Protein AF-A0A934WFC3-F1 (afdb_monomer_lite)

Radius of gyration: 17.62 Å; chains: 1; bounding box: 47×56×28 Å

Foldseek 3Di:
DDDDDDDPDDPPDPLVQDDLVVLVDDLPDDLVRLVVSLVVLCVVVHVVVLVVLLVVLVVVVVPDDAFDKDQCVVPADDSSVSSNSSSVSSVCNVPVQKDADPSNRMIHRHD

Sequence (111 aa):
MMMTTQLTTEPESKTTKVCLSDYGLSPRMTISEVIAAVEKLKNSIGEKKFRPTAKTVYHNLNQMNPGTSFDWMKFFTGYKIEVFLVVAHRYIVEHMNYEFSNDYSTIRRIF

Structure (mmCIF, N/CA/C/O backbone):
data_AF-A0A934WFC3-F1
#
_entry.id   AF-A0A934WFC3-F1
#
loop_
_atom_site.group_PDB
_atom_site.id
_atom_site.type_symbol
_atom_site.label_atom_id
_atom_site.label_alt_id
_atom_site.label_comp_id
_atom_site.label_asym_id
_atom_site.label_entity_id
_atom_site.label_seq_id
_atom_site.pdbx_PDB_ins_code
_atom_site.Cartn_x
_atom_site.Cartn_y
_atom_site.Cartn_z
_atom_site.occupancy
_atom_site.B_iso_or_equiv
_atom_site.auth_seq_id
_atom_site.auth_comp_id
_atom_site.auth_asym_id
_atom_site.auth_atom_id
_atom_site.pdbx_PDB_model_num
ATOM 1 N N . MET A 1 1 ? 33.308 -47.001 14.552 1.00 44.22 1 MET A N 1
ATOM 2 C CA . MET A 1 1 ? 32.624 -45.851 15.180 1.00 44.22 1 MET A CA 1
ATOM 3 C C . MET A 1 1 ? 32.155 -44.943 14.059 1.00 44.22 1 MET A C 1
ATOM 5 O O . MET A 1 1 ? 33.002 -44.389 13.375 1.00 44.22 1 MET A O 1
ATOM 9 N N . MET A 1 2 ? 30.851 -44.877 13.791 1.00 41.91 2 MET A N 1
ATOM 10 C CA . MET A 1 2 ? 30.304 -43.949 12.796 1.00 41.91 2 MET A CA 1
ATOM 11 C C . MET A 1 2 ? 29.753 -42.741 13.550 1.00 41.91 2 MET A C 1
ATOM 13 O O . MET A 1 2 ? 28.891 -42.904 14.410 1.00 41.91 2 MET A O 1
ATOM 17 N N . MET A 1 3 ? 30.309 -41.556 13.291 1.00 45.16 3 MET A N 1
ATOM 18 C CA . MET A 1 3 ? 29.773 -40.301 13.809 1.00 45.16 3 MET A CA 1
ATOM 19 C C . MET A 1 3 ? 28.624 -39.861 12.907 1.00 45.16 3 MET A C 1
ATOM 21 O O . MET A 1 3 ? 28.828 -39.570 11.731 1.00 45.16 3 MET A O 1
ATOM 25 N N . THR A 1 4 ? 27.415 -39.843 13.457 1.00 45.66 4 THR A N 1
ATOM 26 C CA . THR A 1 4 ? 26.233 -39.305 12.786 1.00 45.66 4 THR A CA 1
ATOM 27 C C . THR A 1 4 ? 26.234 -37.791 12.964 1.00 45.66 4 THR A C 1
ATOM 29 O O . THR A 1 4 ? 25.974 -37.291 14.057 1.00 45.66 4 THR A O 1
ATOM 32 N N . THR A 1 5 ? 26.551 -37.052 11.904 1.00 50.62 5 THR A N 1
ATOM 33 C CA . THR A 1 5 ? 26.413 -35.593 11.878 1.00 50.62 5 THR A CA 1
ATOM 34 C C . THR A 1 5 ? 24.927 -35.248 11.946 1.00 50.62 5 THR A C 1
ATOM 36 O O . THR A 1 5 ? 24.168 -35.568 11.032 1.00 50.62 5 THR A O 1
ATOM 39 N N . GLN A 1 6 ? 24.490 -34.634 13.046 1.00 46.88 6 GLN A N 1
ATOM 40 C CA . GLN A 1 6 ? 23.144 -34.082 13.157 1.00 46.88 6 GLN A CA 1
ATOM 41 C C . GLN A 1 6 ? 23.033 -32.860 12.241 1.00 46.88 6 GLN A C 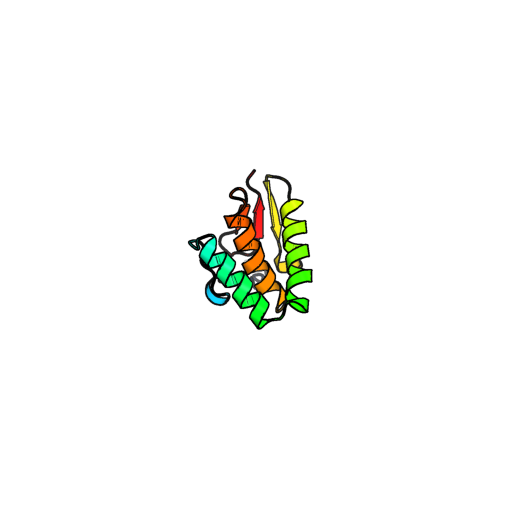1
ATOM 43 O O . GLN A 1 6 ? 23.767 -31.886 12.396 1.00 46.88 6 GLN A O 1
ATOM 48 N N . LEU A 1 7 ? 22.117 -32.931 11.276 1.00 44.41 7 LEU A N 1
ATOM 49 C CA . LEU A 1 7 ? 21.691 -31.795 10.472 1.00 44.41 7 LEU A CA 1
ATOM 50 C C . LEU A 1 7 ? 20.866 -30.879 11.391 1.00 44.41 7 LEU A C 1
ATOM 52 O O . LEU A 1 7 ? 19.712 -31.171 11.698 1.00 44.41 7 LEU A O 1
ATOM 56 N N . THR A 1 8 ? 21.461 -29.799 11.886 1.00 41.41 8 THR A N 1
ATOM 57 C CA . THR A 1 8 ? 20.713 -28.696 12.497 1.00 41.41 8 THR A CA 1
ATOM 58 C C . THR A 1 8 ? 19.878 -28.028 11.411 1.00 41.41 8 THR A C 1
ATOM 60 O O . THR A 1 8 ? 20.378 -27.199 10.659 1.00 41.41 8 THR A O 1
ATOM 63 N N . THR A 1 9 ? 18.606 -28.407 11.308 1.00 47.81 9 THR A N 1
ATOM 64 C CA . THR A 1 9 ? 17.582 -27.585 10.661 1.00 47.81 9 THR A CA 1
ATOM 65 C C . THR A 1 9 ? 17.436 -26.302 11.469 1.00 47.81 9 THR A C 1
ATOM 67 O O . THR A 1 9 ? 17.004 -26.338 12.623 1.00 47.81 9 THR A O 1
ATOM 70 N N . GLU A 1 10 ? 17.846 -25.181 10.875 1.00 49.06 10 GLU A N 1
ATOM 71 C CA . GLU A 1 10 ? 17.523 -23.840 11.359 1.00 49.06 10 GLU A CA 1
ATOM 72 C C . GLU A 1 10 ? 16.007 -23.739 11.597 1.00 49.06 10 GLU A C 1
ATOM 74 O O . GLU A 1 10 ? 15.230 -24.314 10.828 1.00 49.06 10 GLU A O 1
ATOM 79 N N . PRO A 1 11 ? 15.551 -23.046 12.655 1.00 44.19 11 PRO A N 1
ATOM 80 C CA . PRO A 1 11 ? 14.130 -22.831 12.846 1.00 44.19 11 PRO A CA 1
ATOM 81 C C . PRO A 1 11 ? 13.636 -21.997 11.667 1.00 44.19 11 PRO A C 1
ATOM 83 O O . PRO A 1 11 ? 14.032 -20.840 11.519 1.00 44.19 11 PRO A O 1
ATOM 86 N N . GLU A 1 12 ? 12.794 -22.598 10.825 1.00 43.34 12 GLU A N 1
ATOM 87 C CA . GLU A 1 12 ? 12.054 -21.896 9.786 1.00 43.34 12 GLU A CA 1
ATOM 88 C C . GLU A 1 12 ? 11.460 -20.638 10.421 1.00 43.34 12 GLU A C 1
ATOM 90 O O . GLU A 1 12 ? 10.609 -20.706 11.316 1.00 43.34 12 GLU A O 1
ATOM 95 N N . SER A 1 13 ? 11.980 -19.479 10.008 1.00 42.81 13 SER A N 1
ATOM 96 C CA . SER A 1 13 ? 11.375 -18.191 10.310 1.00 42.81 13 SER A CA 1
ATOM 97 C C . SER A 1 13 ? 9.893 -18.350 10.008 1.00 42.81 13 SER A C 1
ATOM 99 O O . SER A 1 13 ? 9.535 -18.699 8.883 1.00 42.81 13 SER A O 1
ATOM 101 N N . LYS A 1 14 ? 9.032 -18.192 11.021 1.00 44.22 14 LYS A N 1
ATOM 102 C CA . LYS A 1 14 ? 7.579 -18.202 10.838 1.00 44.22 14 LYS A CA 1
ATOM 103 C C . LYS A 1 14 ? 7.221 -16.975 10.011 1.00 44.22 14 LYS A C 1
ATOM 105 O O . LYS A 1 14 ? 6.803 -15.952 10.545 1.00 44.22 14 LYS A O 1
ATOM 110 N N . THR A 1 15 ? 7.434 -17.064 8.707 1.00 51.44 15 THR A N 1
ATOM 111 C CA . THR A 1 15 ? 6.991 -16.083 7.739 1.00 51.44 15 THR A CA 1
ATOM 112 C C . THR A 1 15 ? 5.478 -16.178 7.760 1.00 51.44 15 THR A C 1
ATOM 114 O O . THR A 1 15 ? 4.892 -17.103 7.198 1.00 51.44 15 THR A O 1
ATOM 117 N N . THR A 1 16 ? 4.835 -15.280 8.503 1.00 59.09 16 THR A N 1
ATOM 118 C CA . THR A 1 16 ? 3.387 -15.107 8.456 1.00 59.09 16 THR A CA 1
ATOM 119 C C . THR A 1 16 ? 3.048 -14.771 7.012 1.00 59.09 16 THR A C 1
ATOM 121 O O . THR A 1 16 ? 3.278 -13.652 6.558 1.00 59.09 16 THR A O 1
ATOM 124 N N . LYS A 1 17 ? 2.591 -15.775 6.260 1.00 66.88 17 LYS A N 1
ATOM 125 C CA . LYS A 1 17 ? 2.260 -15.627 4.848 1.00 66.88 17 LYS A CA 1
ATOM 126 C C . LYS A 1 17 ? 1.113 -14.629 4.743 1.00 66.88 17 LYS A C 1
ATOM 128 O O . LYS A 1 17 ? 0.017 -14.898 5.226 1.00 66.88 17 LYS A O 1
ATOM 133 N N . VAL A 1 18 ? 1.379 -13.472 4.148 1.00 79.50 18 VAL A N 1
ATOM 134 C CA . VAL A 1 18 ? 0.365 -12.437 3.940 1.00 79.50 18 VAL A CA 1
ATOM 135 C C . VAL A 1 18 ? -0.511 -12.855 2.771 1.00 79.50 18 VAL A C 1
ATOM 137 O O . VAL A 1 18 ? -0.007 -13.207 1.705 1.00 79.50 18 VAL A O 1
ATOM 140 N N . CYS A 1 19 ? -1.826 -12.816 2.966 1.00 80.50 19 CYS A N 1
ATOM 141 C CA . CYS A 1 19 ? -2.791 -13.061 1.908 1.00 80.50 19 CYS A CA 1
ATOM 142 C C . CYS A 1 19 ? -3.571 -11.777 1.619 1.00 80.50 19 CYS A C 1
ATOM 144 O O . CYS A 1 19 ? -4.271 -11.264 2.488 1.00 80.50 19 CYS A O 1
ATOM 146 N N . LEU A 1 20 ? -3.472 -11.248 0.394 1.00 81.75 20 LEU A N 1
ATOM 147 C CA . LEU A 1 20 ? -4.179 -10.020 -0.003 1.00 81.75 20 LEU A CA 1
ATOM 148 C C . LEU A 1 20 ? -5.700 -10.111 0.203 1.00 81.75 20 LEU A C 1
ATOM 150 O O . LEU A 1 20 ? -6.331 -9.112 0.552 1.00 81.75 20 LEU A O 1
ATOM 154 N N . SER A 1 21 ? -6.280 -11.305 0.040 1.00 83.44 21 SER A N 1
ATOM 155 C CA . SER A 1 21 ? -7.718 -11.528 0.213 1.00 83.44 21 SER A CA 1
ATOM 156 C C . SER A 1 21 ? -8.208 -11.214 1.624 1.00 83.44 21 SER A C 1
ATOM 158 O O . SER A 1 21 ? -9.343 -10.768 1.774 1.00 83.44 21 SER A O 1
ATOM 160 N N . ASP A 1 22 ? -7.359 -11.385 2.641 1.00 84.31 22 ASP A N 1
ATOM 161 C CA . ASP A 1 22 ? -7.706 -11.108 4.044 1.00 84.31 22 ASP A CA 1
ATOM 162 C C . ASP A 1 22 ? -7.946 -9.610 4.277 1.00 84.31 22 ASP A C 1
ATOM 164 O O . ASP A 1 22 ? -8.641 -9.214 5.209 1.00 84.31 22 ASP A O 1
ATOM 168 N N . TYR A 1 23 ? -7.422 -8.782 3.373 1.00 81.88 23 TYR A N 1
ATOM 169 C CA . TYR A 1 23 ? -7.567 -7.330 3.353 1.00 81.88 23 TYR A CA 1
ATOM 170 C C . TYR A 1 23 ? -8.528 -6.862 2.252 1.00 81.88 23 TYR A C 1
ATOM 172 O O . TYR A 1 23 ? -8.597 -5.674 1.938 1.00 81.88 23 TYR A O 1
ATOM 180 N N . GLY A 1 24 ? -9.260 -7.794 1.631 1.00 81.88 24 GLY A N 1
ATOM 181 C CA . GLY A 1 24 ? -10.162 -7.509 0.520 1.00 81.88 24 GLY A CA 1
ATOM 182 C C . GLY A 1 24 ? -9.448 -6.998 -0.730 1.00 81.88 24 GLY A C 1
ATOM 183 O O . GLY A 1 24 ? -10.063 -6.263 -1.493 1.00 81.88 24 GLY A O 1
ATOM 184 N N . LEU A 1 25 ? -8.173 -7.350 -0.928 1.00 86.19 25 LEU A N 1
ATOM 185 C CA . LEU A 1 25 ? -7.359 -6.959 -2.079 1.00 86.19 25 LEU A CA 1
ATOM 186 C C . LEU A 1 25 ? -7.172 -8.128 -3.053 1.00 86.19 25 LEU A C 1
ATOM 188 O O . LEU A 1 25 ? -7.204 -9.299 -2.672 1.00 86.19 25 LEU A O 1
ATOM 192 N N . SER A 1 26 ? -6.931 -7.807 -4.323 1.00 85.00 26 SER A N 1
ATOM 193 C CA . SER A 1 26 ? -6.595 -8.781 -5.364 1.00 85.00 26 SER A CA 1
ATOM 194 C C . SER A 1 26 ? -5.565 -8.190 -6.331 1.00 85.00 26 SER A C 1
ATOM 196 O O . SER A 1 26 ? -5.730 -7.039 -6.733 1.00 85.00 26 SER A O 1
ATOM 198 N N . PRO A 1 27 ? -4.577 -8.976 -6.809 1.00 77.88 27 PRO A N 1
ATOM 199 C CA . PRO A 1 27 ? -3.588 -8.518 -7.792 1.00 77.88 27 PRO A CA 1
ATOM 200 C C . PRO A 1 27 ? -4.186 -7.984 -9.09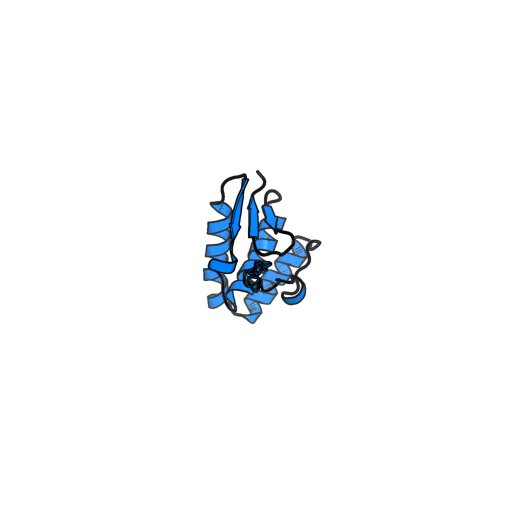9 1.00 77.88 27 PRO A C 1
ATOM 202 O O . PRO A 1 27 ? -3.492 -7.335 -9.873 1.00 77.88 27 PRO A O 1
ATOM 205 N N . ARG A 1 28 ? -5.456 -8.304 -9.378 1.00 83.25 28 ARG A N 1
ATOM 206 C CA . ARG A 1 28 ? -6.174 -7.907 -10.598 1.00 83.25 28 ARG A CA 1
ATOM 207 C C . ARG A 1 28 ? -7.090 -6.700 -10.398 1.00 83.25 28 ARG A C 1
ATOM 209 O O . ARG A 1 28 ? -7.865 -6.397 -11.298 1.00 83.25 28 ARG A O 1
ATOM 216 N N . MET A 1 29 ? -7.044 -6.055 -9.232 1.00 86.25 29 MET A N 1
ATOM 217 C CA . MET A 1 29 ? -7.875 -4.885 -8.971 1.00 86.25 29 MET A CA 1
ATOM 218 C C . MET A 1 29 ? -7.540 -3.739 -9.922 1.00 86.25 29 MET A C 1
ATOM 220 O O . MET A 1 29 ? -6.382 -3.373 -10.122 1.00 86.25 29 MET A O 1
ATOM 224 N N . THR A 1 30 ? -8.589 -3.139 -10.462 1.00 88.06 30 THR A N 1
ATOM 225 C CA . THR A 1 30 ? -8.543 -1.873 -11.186 1.00 88.06 30 THR A CA 1
ATOM 226 C C . THR A 1 30 ? -8.281 -0.707 -10.232 1.00 88.06 30 THR A C 1
ATOM 228 O O . THR A 1 30 ? -8.529 -0.792 -9.028 1.00 88.06 30 THR A O 1
ATOM 231 N N . ILE A 1 31 ? -7.849 0.436 -10.776 1.00 88.06 31 ILE A N 1
ATOM 232 C CA . ILE A 1 31 ? -7.655 1.675 -10.001 1.00 88.06 31 ILE A CA 1
ATOM 233 C C . ILE A 1 31 ? -8.909 2.021 -9.181 1.00 88.06 31 ILE A C 1
ATOM 235 O O . ILE A 1 31 ? -8.807 2.330 -7.995 1.00 88.06 31 ILE A O 1
ATOM 239 N N . SER A 1 32 ? -10.097 1.932 -9.785 1.00 90.31 32 SER A N 1
ATOM 240 C CA . SER A 1 32 ? -11.365 2.250 -9.119 1.00 90.31 32 SER A CA 1
ATOM 241 C C . SER A 1 32 ? -11.663 1.326 -7.936 1.00 90.31 32 SER A C 1
ATOM 243 O O . SER A 1 32 ? -12.106 1.803 -6.891 1.00 90.31 32 SER A O 1
ATOM 245 N N . GLU A 1 33 ? -11.384 0.026 -8.061 1.00 91.44 33 GLU A N 1
ATOM 246 C CA . GLU A 1 33 ? -11.572 -0.942 -6.972 1.00 91.44 33 GLU A CA 1
ATOM 247 C C . GLU A 1 33 ? -10.611 -0.678 -5.813 1.00 91.44 33 GLU A C 1
ATOM 249 O O . GLU A 1 33 ? -11.021 -0.705 -4.650 1.00 91.44 33 GLU A O 1
ATOM 254 N N . VAL A 1 34 ? -9.353 -0.340 -6.110 1.00 90.75 34 VAL A N 1
ATOM 255 C CA . VAL A 1 34 ? -8.385 -0.012 -5.058 1.00 90.75 34 VAL A CA 1
ATOM 256 C C . VAL A 1 34 ? -8.733 1.312 -4.366 1.00 90.75 34 VAL A C 1
ATOM 258 O O . VAL A 1 34 ? -8.618 1.414 -3.144 1.00 90.75 34 VAL A O 1
ATOM 261 N N . ILE A 1 35 ? -9.221 2.320 -5.098 1.00 91.62 35 ILE A N 1
ATOM 262 C CA . ILE A 1 35 ? -9.724 3.568 -4.496 1.00 91.62 35 ILE A CA 1
ATOM 263 C C . ILE A 1 35 ? -10.890 3.273 -3.544 1.00 91.62 35 ILE A C 1
ATOM 265 O O . ILE A 1 35 ? -10.916 3.792 -2.425 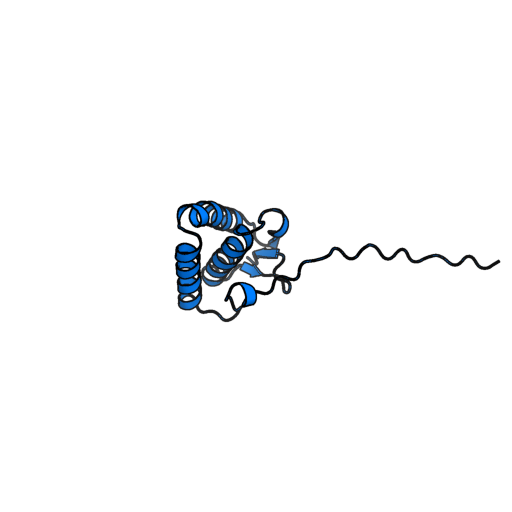1.00 91.62 35 ILE A O 1
ATOM 269 N N . ALA A 1 36 ? -11.825 2.409 -3.947 1.00 92.62 36 ALA A N 1
ATOM 270 C CA . ALA A 1 36 ? -12.932 1.999 -3.091 1.00 92.62 36 ALA A CA 1
ATOM 271 C C . ALA A 1 36 ? -12.442 1.268 -1.827 1.00 92.62 36 ALA A C 1
ATOM 273 O O . ALA A 1 36 ? -12.945 1.537 -0.734 1.00 92.62 36 ALA A O 1
ATOM 274 N N . ALA A 1 37 ? -11.429 0.403 -1.943 1.00 92.12 37 ALA A N 1
ATOM 275 C CA . ALA A 1 37 ? -10.808 -0.264 -0.798 1.00 92.12 37 ALA A CA 1
ATOM 276 C C . ALA A 1 37 ? -10.145 0.735 0.170 1.00 92.12 37 ALA A C 1
ATOM 278 O O . ALA A 1 37 ? -10.329 0.628 1.385 1.00 92.12 37 ALA A O 1
ATOM 279 N N . VAL A 1 38 ? -9.444 1.750 -0.352 1.00 93.94 38 VAL A N 1
ATOM 280 C CA . VAL A 1 38 ? -8.848 2.835 0.449 1.00 93.94 38 VAL A CA 1
ATOM 281 C C . VAL A 1 38 ? -9.915 3.598 1.230 1.00 93.94 38 VAL A C 1
ATOM 283 O O . VAL A 1 38 ? -9.772 3.776 2.440 1.00 93.94 38 VAL A O 1
ATOM 286 N N . GLU A 1 39 ? -10.987 4.041 0.568 1.00 94.38 39 GLU A N 1
ATOM 287 C CA . GLU A 1 39 ? -12.054 4.796 1.235 1.00 94.38 39 GLU A CA 1
ATOM 288 C C . GLU A 1 39 ? -12.809 3.929 2.252 1.00 94.38 39 GLU A C 1
ATOM 290 O O . GLU A 1 39 ? -13.072 4.381 3.368 1.00 94.38 39 GLU A O 1
ATOM 295 N N . LYS A 1 40 ? -13.074 2.654 1.936 1.00 93.56 40 LYS A N 1
ATOM 296 C CA . LYS A 1 40 ? -13.672 1.699 2.882 1.00 93.56 40 LYS A CA 1
ATOM 297 C C . LYS A 1 40 ? -12.813 1.541 4.137 1.00 93.56 40 LYS A C 1
ATOM 299 O O . LYS A 1 40 ? -13.336 1.635 5.249 1.00 93.56 40 LYS A O 1
ATOM 304 N N . LEU A 1 41 ? -11.504 1.337 3.976 1.00 93.94 41 LEU A N 1
ATOM 305 C CA . LEU A 1 41 ? -10.585 1.195 5.103 1.00 93.94 41 LEU A CA 1
ATOM 306 C C . LEU A 1 41 ? -10.533 2.475 5.939 1.00 93.94 41 LEU A C 1
ATOM 308 O O . LEU A 1 41 ? -10.684 2.432 7.159 1.00 93.94 41 LEU A O 1
ATOM 312 N N . LYS A 1 42 ? -10.366 3.624 5.281 1.00 94.50 42 LYS A N 1
ATOM 313 C CA . LYS A 1 42 ? -10.333 4.945 5.917 1.00 94.50 42 LYS A CA 1
ATOM 314 C C . LYS A 1 42 ? -11.600 5.221 6.733 1.00 94.50 42 LYS A C 1
ATOM 316 O O . LYS A 1 42 ? -11.484 5.747 7.840 1.00 94.50 42 LYS A O 1
ATOM 321 N N . ASN A 1 43 ? -12.771 4.822 6.237 1.00 95.06 43 ASN A N 1
ATOM 322 C CA . ASN A 1 43 ? -14.040 4.925 6.962 1.00 95.06 43 ASN A CA 1
ATOM 323 C C . ASN A 1 43 ? -14.117 3.967 8.163 1.00 95.06 43 ASN A C 1
ATOM 325 O O . ASN A 1 43 ? -14.651 4.348 9.200 1.00 95.06 43 ASN A O 1
ATOM 329 N N . SER A 1 44 ? -13.554 2.759 8.054 1.00 93.50 44 SER A N 1
ATOM 330 C CA . SER A 1 44 ? -13.540 1.755 9.131 1.00 93.50 44 SER A CA 1
ATOM 331 C C . SER A 1 44 ? -12.633 2.148 10.304 1.00 93.50 44 SER A C 1
ATOM 333 O O . SER A 1 44 ? -13.066 2.183 11.456 1.00 93.50 44 SER A O 1
ATOM 335 N N . ILE A 1 45 ? -11.365 2.480 10.033 1.00 93.69 45 ILE A N 1
ATOM 336 C CA . ILE A 1 45 ? -10.377 2.754 11.095 1.00 93.69 45 ILE A 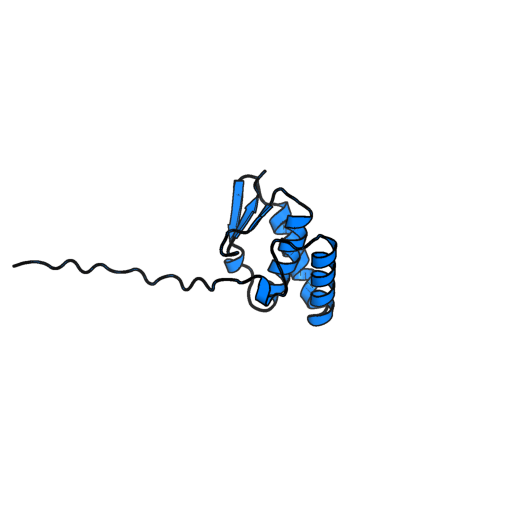CA 1
ATOM 337 C C . ILE A 1 45 ? -10.340 4.226 11.522 1.00 93.69 45 ILE A C 1
ATOM 339 O O . ILE A 1 45 ? -9.743 4.566 12.549 1.00 93.69 45 ILE A O 1
ATOM 343 N N . GLY A 1 46 ? -10.962 5.100 10.732 1.00 94.62 46 GLY A N 1
ATOM 344 C CA . GLY A 1 46 ? -10.973 6.541 10.923 1.00 94.62 46 GLY A CA 1
ATOM 345 C C . GLY A 1 46 ? -9.734 7.243 10.360 1.00 94.62 46 GLY A C 1
ATOM 346 O O . GLY A 1 46 ? -8.593 6.777 10.442 1.00 94.62 46 GLY A O 1
ATOM 347 N N . GLU A 1 47 ? -9.952 8.453 9.847 1.00 93.69 47 GLU A N 1
ATOM 348 C CA . GLU A 1 47 ? -8.935 9.242 9.146 1.00 93.69 47 GLU A CA 1
ATOM 349 C C . GLU A 1 47 ? -7.694 9.555 9.998 1.00 93.69 47 GLU A C 1
ATOM 351 O O . GLU A 1 47 ? -6.570 9.548 9.490 1.00 93.69 47 GLU A O 1
ATOM 356 N N . LYS A 1 48 ? -7.878 9.770 11.309 1.00 93.25 48 LYS A N 1
ATOM 357 C CA . LYS A 1 48 ? -6.781 10.043 12.254 1.00 93.25 48 LYS A CA 1
ATOM 358 C C . LYS A 1 48 ? -5.785 8.883 12.357 1.00 93.25 48 LYS A C 1
ATOM 360 O O . LYS A 1 48 ? -4.600 9.138 12.544 1.00 93.25 48 LYS A O 1
ATOM 365 N N . LYS A 1 49 ? -6.249 7.633 12.230 1.00 92.06 49 LYS A N 1
ATOM 366 C CA . LYS A 1 49 ? -5.385 6.439 12.237 1.00 92.06 49 LYS A CA 1
ATOM 367 C C . LYS A 1 49 ? -4.813 6.149 10.852 1.00 92.06 49 LYS A C 1
ATOM 369 O O . LYS A 1 49 ? -3.657 5.761 10.741 1.00 92.06 49 LYS A O 1
ATOM 374 N N . PHE A 1 50 ? -5.603 6.379 9.805 1.00 95.88 50 PHE A N 1
ATOM 375 C CA . PHE A 1 50 ? -5.208 6.107 8.425 1.00 95.88 50 PHE A CA 1
ATOM 376 C C . PHE A 1 50 ? -4.096 7.044 7.919 1.00 95.88 50 PHE A C 1
ATOM 378 O O . PHE A 1 50 ? -3.066 6.584 7.423 1.00 95.88 50 PHE A O 1
ATOM 385 N N . ARG A 1 51 ? -4.283 8.369 8.045 1.00 95.19 51 ARG A N 1
ATOM 386 C CA . ARG A 1 51 ? -3.419 9.375 7.395 1.00 95.19 51 ARG A CA 1
ATOM 387 C C . ARG A 1 51 ? -1.930 9.260 7.743 1.00 95.19 51 ARG A C 1
ATOM 389 O O . ARG A 1 51 ? -1.132 9.364 6.813 1.00 95.19 51 ARG A O 1
ATOM 396 N N . PRO A 1 52 ? -1.519 9.095 9.017 1.00 96.12 52 PRO A N 1
ATOM 397 C CA . PRO A 1 52 ? -0.099 9.032 9.358 1.00 96.12 52 PRO A CA 1
ATOM 398 C C . PRO A 1 52 ? 0.603 7.861 8.670 1.00 96.12 52 PRO A C 1
ATOM 400 O O . PRO A 1 52 ? 1.624 8.058 8.019 1.00 96.12 52 PRO A O 1
ATOM 403 N N . THR A 1 53 ? 0.011 6.665 8.736 1.00 95.69 53 THR A N 1
ATOM 404 C CA . THR A 1 53 ? 0.572 5.467 8.106 1.00 95.69 53 THR A CA 1
ATOM 405 C C . THR A 1 53 ? 0.585 5.593 6.589 1.00 95.69 53 THR A C 1
ATOM 407 O O . THR A 1 53 ? 1.617 5.329 5.983 1.00 95.69 53 THR A O 1
ATOM 410 N N . ALA A 1 54 ? -0.501 6.077 5.976 1.00 96.50 54 ALA A N 1
ATOM 411 C CA . ALA A 1 54 ? -0.549 6.292 4.532 1.00 96.50 54 ALA A CA 1
ATOM 412 C C . ALA A 1 54 ? 0.569 7.235 4.056 1.00 96.50 54 ALA A C 1
ATOM 414 O O . ALA A 1 54 ? 1.279 6.914 3.107 1.00 96.50 54 ALA A O 1
ATOM 415 N N . LYS A 1 55 ? 0.791 8.362 4.750 1.00 96.44 55 LYS A N 1
ATOM 416 C CA . LYS A 1 55 ? 1.889 9.291 4.432 1.00 96.44 55 LYS A CA 1
ATOM 417 C C . LYS A 1 55 ? 3.257 8.613 4.490 1.00 96.44 55 LYS A C 1
ATOM 419 O O . LYS A 1 55 ? 4.061 8.823 3.588 1.00 96.44 55 LYS A O 1
ATOM 424 N N . THR A 1 56 ? 3.512 7.802 5.517 1.00 95.75 56 THR A N 1
ATOM 425 C CA . THR A 1 56 ? 4.765 7.043 5.634 1.00 95.75 56 THR A CA 1
ATOM 426 C C . THR A 1 56 ? 4.938 6.058 4.480 1.00 95.75 56 THR A C 1
ATOM 428 O O . THR A 1 56 ? 6.027 5.979 3.924 1.00 95.75 56 THR A O 1
ATOM 431 N N . VAL A 1 57 ? 3.876 5.353 4.079 1.00 96.12 57 VAL A N 1
ATOM 432 C CA . VAL A 1 57 ? 3.916 4.412 2.945 1.00 96.12 57 VAL A CA 1
ATOM 433 C C . VAL A 1 57 ? 4.299 5.146 1.658 1.00 96.12 57 VAL A C 1
ATOM 435 O O . VAL A 1 57 ? 5.297 4.790 1.039 1.00 96.12 57 VAL A O 1
ATOM 438 N N . TYR A 1 58 ? 3.574 6.212 1.297 1.00 95.94 58 TYR A N 1
ATOM 439 C CA . TYR A 1 58 ? 3.880 7.011 0.102 1.00 95.94 58 TYR A CA 1
ATOM 440 C C . TYR A 1 58 ? 5.297 7.583 0.137 1.00 95.94 58 TYR A C 1
ATOM 442 O O . TYR A 1 58 ? 6.001 7.547 -0.868 1.00 95.94 58 TYR A O 1
ATOM 450 N N . HIS A 1 59 ? 5.727 8.115 1.284 1.00 95.62 59 HIS A N 1
ATOM 451 C CA . HIS A 1 59 ? 7.077 8.647 1.433 1.00 95.62 59 HIS A CA 1
ATOM 452 C C . HIS A 1 59 ? 8.130 7.567 1.169 1.00 95.62 59 HIS A C 1
ATOM 454 O O . HIS A 1 59 ? 8.998 7.771 0.326 1.00 95.62 59 HIS A O 1
ATOM 460 N N . ASN A 1 60 ? 8.019 6.408 1.821 1.00 93.81 60 ASN A N 1
ATOM 461 C CA . ASN A 1 60 ? 8.984 5.323 1.666 1.00 93.81 60 ASN A CA 1
ATOM 462 C C . ASN A 1 60 ? 9.048 4.826 0.218 1.00 93.81 60 ASN A C 1
ATOM 464 O O . ASN A 1 60 ? 10.142 4.684 -0.320 1.00 93.81 60 ASN A O 1
ATOM 468 N N . LEU A 1 61 ? 7.896 4.618 -0.428 1.00 95.12 61 LEU A N 1
ATOM 469 C CA . LEU A 1 61 ? 7.841 4.140 -1.812 1.00 95.12 61 LEU A CA 1
ATOM 470 C C . LEU A 1 61 ? 8.436 5.154 -2.800 1.00 95.12 61 LEU A C 1
ATOM 472 O O . LEU A 1 61 ? 9.213 4.764 -3.673 1.00 95.12 61 LEU A O 1
ATOM 476 N N . ASN A 1 62 ? 8.160 6.450 -2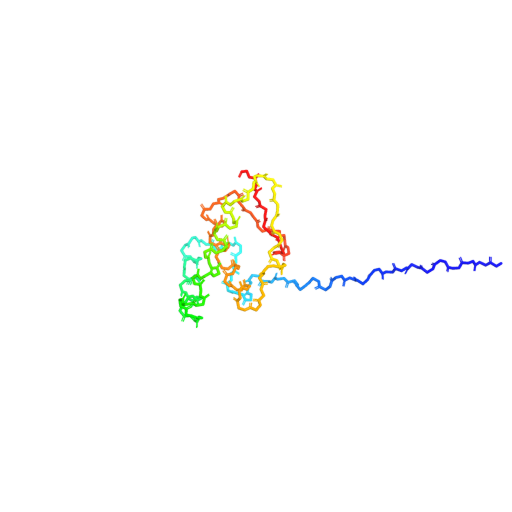.623 1.00 94.75 62 ASN A N 1
ATOM 477 C CA . ASN A 1 62 ? 8.735 7.522 -3.446 1.00 94.75 62 ASN A CA 1
ATOM 478 C C . ASN A 1 62 ? 10.268 7.615 -3.334 1.00 94.75 62 ASN A C 1
ATOM 480 O O . ASN A 1 62 ? 10.926 8.032 -4.283 1.00 94.75 62 ASN A O 1
ATOM 484 N N . GLN A 1 63 ? 10.839 7.261 -2.178 1.00 93.81 63 GLN A N 1
ATOM 485 C CA . GLN A 1 63 ? 12.285 7.323 -1.929 1.00 93.81 63 GLN A CA 1
ATOM 486 C C . GLN A 1 63 ? 13.038 6.053 -2.360 1.00 93.81 63 GLN A C 1
ATOM 488 O O . GLN A 1 63 ? 14.267 6.028 -2.308 1.00 93.81 63 GLN A O 1
ATOM 493 N N . MET A 1 64 ? 12.342 4.989 -2.773 1.00 95.38 64 MET A N 1
ATOM 494 C CA . MET A 1 64 ? 13.004 3.764 -3.227 1.00 95.38 64 MET A CA 1
ATOM 495 C C . MET A 1 64 ? 13.798 4.020 -4.504 1.00 95.38 64 MET A C 1
ATOM 497 O O . MET A 1 64 ? 13.259 4.573 -5.456 1.00 95.38 64 MET A O 1
ATOM 501 N N . ASN A 1 65 ? 15.039 3.544 -4.574 1.00 94.38 65 ASN A N 1
ATOM 502 C CA . ASN A 1 65 ? 15.811 3.564 -5.816 1.00 94.38 65 ASN A CA 1
ATOM 503 C C . ASN A 1 65 ? 15.405 2.398 -6.736 1.00 94.38 65 ASN A C 1
ATOM 505 O O . ASN A 1 65 ? 15.004 1.339 -6.237 1.00 94.38 65 ASN A O 1
ATOM 509 N N . PRO A 1 66 ? 15.513 2.543 -8.066 1.00 95.56 66 PRO A N 1
ATOM 510 C CA . PRO A 1 66 ? 15.329 1.428 -8.992 1.00 95.56 66 PRO A CA 1
ATOM 511 C C . PRO A 1 66 ? 16.195 0.217 -8.617 1.00 95.56 66 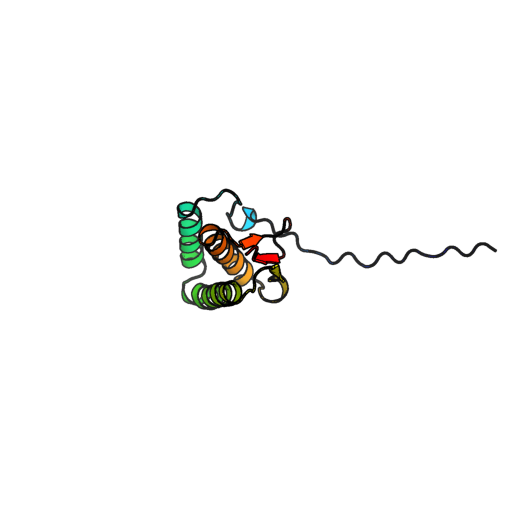PRO A C 1
ATOM 513 O O . PRO A 1 66 ? 17.336 0.371 -8.183 1.00 95.56 66 PRO A O 1
ATOM 516 N N . GLY A 1 67 ? 15.644 -0.991 -8.742 1.00 93.19 67 GLY A N 1
ATOM 517 C CA . GLY A 1 67 ? 16.313 -2.242 -8.377 1.00 93.19 67 GLY A CA 1
ATOM 518 C C . GLY A 1 67 ? 16.350 -2.549 -6.875 1.00 93.19 67 GLY A C 1
ATOM 519 O O . GLY A 1 67 ? 16.829 -3.615 -6.492 1.00 93.19 67 GLY A O 1
ATOM 520 N N . THR A 1 68 ? 15.837 -1.665 -6.013 1.00 94.94 68 THR A N 1
ATOM 521 C CA . THR A 1 68 ? 15.792 -1.909 -4.562 1.00 94.94 68 THR A CA 1
ATOM 522 C C . THR A 1 68 ? 14.492 -2.576 -4.123 1.00 94.94 68 THR A C 1
ATOM 524 O O . THR A 1 68 ? 13.456 -2.482 -4.787 1.00 94.94 68 THR A O 1
ATOM 527 N N . SER A 1 69 ? 14.562 -3.261 -2.980 1.00 94.25 69 SER A N 1
ATOM 528 C CA . SER A 1 69 ? 13.417 -3.896 -2.328 1.00 94.25 69 SER A CA 1
ATOM 529 C C . SER A 1 69 ? 13.218 -3.338 -0.923 1.00 94.25 69 SER A C 1
ATOM 531 O O . SER A 1 69 ? 14.181 -3.053 -0.212 1.00 94.25 69 SER A O 1
ATOM 533 N N . PHE A 1 70 ? 11.959 -3.197 -0.525 1.00 93.81 70 PHE A N 1
ATOM 534 C CA . PHE A 1 70 ? 11.540 -2.724 0.782 1.00 93.81 70 PHE A CA 1
ATOM 535 C C . PHE A 1 70 ? 10.810 -3.842 1.531 1.00 93.81 70 PHE A C 1
ATOM 537 O O . PHE A 1 70 ? 9.688 -4.213 1.181 1.00 93.81 70 PHE A O 1
ATOM 544 N N . ASP A 1 71 ? 11.467 -4.373 2.563 1.00 93.00 71 ASP A N 1
ATOM 545 C CA . ASP A 1 71 ? 10.900 -5.328 3.520 1.00 93.00 71 ASP A CA 1
ATOM 546 C C . ASP A 1 71 ? 10.077 -4.572 4.563 1.00 93.00 71 ASP A C 1
ATOM 548 O O . ASP A 1 71 ? 10.588 -4.057 5.561 1.00 93.00 71 ASP A O 1
ATOM 552 N N . TRP A 1 72 ? 8.786 -4.450 4.280 1.00 90.31 72 TRP A N 1
ATOM 553 C CA . TRP A 1 72 ? 7.865 -3.631 5.053 1.00 90.31 72 TRP A CA 1
ATOM 554 C C . TRP A 1 72 ? 7.423 -4.308 6.354 1.00 90.31 72 TRP A C 1
ATOM 556 O O . TRP A 1 72 ? 7.043 -3.611 7.300 1.00 90.31 72 TRP A O 1
ATOM 566 N N . MET A 1 73 ? 7.500 -5.640 6.444 1.00 87.75 73 MET A N 1
ATOM 567 C CA . MET A 1 73 ? 7.048 -6.402 7.617 1.00 87.75 73 MET A CA 1
ATOM 568 C C . MET A 1 73 ? 7.794 -5.994 8.895 1.00 87.75 73 MET A C 1
ATOM 570 O O . MET A 1 73 ? 7.242 -6.064 9.991 1.00 87.75 73 MET A O 1
ATOM 574 N N . LYS A 1 74 ? 9.025 -5.486 8.758 1.00 87.69 74 LYS A N 1
ATOM 575 C CA . LYS A 1 74 ? 9.832 -4.947 9.866 1.00 87.69 74 LYS A CA 1
ATOM 576 C C . LYS A 1 74 ? 9.323 -3.614 10.425 1.00 87.69 74 LYS A C 1
ATOM 578 O O . LYS A 1 74 ? 9.662 -3.261 11.552 1.00 87.69 74 LYS A O 1
ATOM 583 N N . PHE A 1 75 ? 8.534 -2.862 9.656 1.00 88.25 75 PHE A N 1
ATOM 584 C CA . PHE A 1 75 ? 8.159 -1.478 9.974 1.00 88.25 75 PHE A CA 1
ATOM 585 C C . PHE A 1 75 ? 6.669 -1.300 10.291 1.00 88.25 75 PHE A C 1
ATOM 587 O O . PHE A 1 75 ? 6.294 -0.345 10.978 1.00 88.25 75 PHE A O 1
ATOM 594 N N . PHE A 1 76 ? 5.810 -2.202 9.809 1.00 90.19 76 PHE A N 1
ATOM 595 C CA . PHE A 1 76 ? 4.361 -2.109 9.976 1.00 90.19 76 PHE A CA 1
ATOM 596 C C . PHE A 1 76 ? 3.820 -3.297 10.773 1.00 90.19 76 PHE A C 1
ATOM 598 O O . PHE A 1 76 ? 4.045 -4.450 10.430 1.00 90.19 76 PHE A O 1
ATOM 605 N N . THR A 1 77 ? 3.065 -3.004 11.834 1.00 89.75 77 THR A N 1
ATOM 606 C CA . THR A 1 77 ? 2.453 -4.005 12.719 1.00 89.75 77 THR A CA 1
ATOM 607 C C . THR A 1 77 ? 1.009 -3.634 13.068 1.00 89.75 77 THR A C 1
ATOM 609 O O . THR A 1 77 ? 0.610 -2.464 13.002 1.00 89.75 77 THR A O 1
ATOM 612 N N . GLY A 1 78 ? 0.201 -4.635 13.431 1.00 89.31 78 GLY A N 1
ATOM 613 C CA . GLY A 1 78 ? -1.208 -4.452 13.794 1.00 89.31 78 GLY A CA 1
ATOM 614 C C . GLY A 1 78 ? -2.025 -3.813 12.666 1.00 89.31 78 GLY A C 1
ATOM 615 O O . GLY A 1 78 ? -1.849 -4.152 11.499 1.00 89.31 78 GLY A O 1
ATOM 616 N N . TYR A 1 79 ? -2.874 -2.832 13.000 1.00 87.88 79 TYR A N 1
ATOM 617 C CA . TYR A 1 79 ? -3.718 -2.128 12.017 1.00 87.88 79 TYR A CA 1
ATOM 618 C C . TYR A 1 79 ? -2.917 -1.456 10.889 1.00 87.88 79 TYR A C 1
ATOM 620 O O . TYR A 1 79 ? -3.451 -1.185 9.816 1.00 87.88 79 TYR A O 1
ATOM 628 N N . LYS A 1 80 ? -1.629 -1.162 11.119 1.00 93.44 80 LYS A N 1
ATOM 629 C CA . LYS A 1 80 ? -0.784 -0.504 10.122 1.00 93.44 80 LYS A CA 1
ATOM 630 C C . LYS A 1 80 ? -0.458 -1.418 8.942 1.00 93.44 80 LYS A C 1
ATOM 632 O O . LYS A 1 80 ? -0.134 -0.890 7.886 1.00 93.44 80 LYS A O 1
ATOM 637 N N . ILE A 1 81 ? -0.546 -2.742 9.112 1.00 92.19 81 ILE A N 1
ATOM 638 C CA . ILE A 1 81 ? -0.341 -3.718 8.031 1.00 92.19 81 ILE A CA 1
ATOM 639 C C . ILE A 1 81 ? -1.433 -3.556 6.974 1.00 92.19 81 ILE A C 1
ATOM 641 O O . ILE A 1 81 ? -1.130 -3.411 5.797 1.00 92.19 81 ILE A O 1
ATOM 645 N N . GLU A 1 82 ? -2.696 -3.500 7.395 1.00 91.75 82 GLU A N 1
ATOM 646 C CA . GLU A 1 82 ? -3.829 -3.319 6.483 1.00 91.75 82 GLU A CA 1
ATOM 647 C C . GLU A 1 82 ? -3.735 -1.979 5.738 1.00 91.75 82 GLU A C 1
ATOM 649 O O . GLU A 1 82 ? -3.877 -1.931 4.517 1.00 91.75 82 GLU A O 1
ATOM 654 N N . VAL A 1 83 ? -3.393 -0.894 6.447 1.00 94.50 83 VAL A N 1
ATOM 655 C CA . VAL A 1 83 ? -3.161 0.414 5.809 1.00 94.50 83 VAL A CA 1
ATOM 656 C C . VAL A 1 83 ? -1.997 0.354 4.827 1.00 94.50 83 VAL A C 1
ATOM 658 O O . VAL A 1 83 ? -2.113 0.895 3.730 1.00 94.50 83 VAL A O 1
ATOM 661 N N . PHE A 1 84 ? -0.891 -0.296 5.198 1.00 95.38 84 PHE A N 1
ATOM 662 C CA . PHE A 1 84 ? 0.251 -0.475 4.312 1.00 95.38 84 PHE A CA 1
ATOM 663 C C . PHE A 1 84 ? -0.164 -1.196 3.032 1.00 95.38 84 PHE A C 1
ATOM 665 O O . PHE A 1 84 ? 0.060 -0.657 1.955 1.00 95.38 84 PHE A O 1
ATOM 672 N N . LEU A 1 85 ? -0.808 -2.360 3.138 1.00 93.50 85 LEU A N 1
ATOM 673 C CA . LEU A 1 85 ? -1.158 -3.183 1.983 1.00 93.50 85 LEU A CA 1
ATOM 674 C C . LEU A 1 85 ? -2.100 -2.448 1.032 1.00 93.50 85 LEU A C 1
ATOM 676 O O . LEU A 1 85 ? -1.828 -2.391 -0.164 1.00 93.50 85 LEU A O 1
ATOM 680 N N . VAL A 1 86 ? -3.156 -1.820 1.551 1.00 93.75 86 VAL A N 1
ATOM 681 C CA . VAL A 1 86 ? -4.132 -1.096 0.723 1.00 93.75 86 VAL A CA 1
ATOM 682 C C . VAL A 1 86 ? -3.498 0.127 0.048 1.00 93.75 86 VAL A C 1
ATOM 684 O O . VAL A 1 86 ? -3.712 0.364 -1.142 1.00 93.75 86 VAL A O 1
ATOM 687 N N . VAL A 1 87 ? -2.679 0.897 0.772 1.00 95.31 87 VAL A N 1
ATOM 688 C CA . VAL A 1 87 ? -2.020 2.093 0.218 1.00 95.31 87 VAL A CA 1
ATOM 689 C C . VAL A 1 87 ? -0.910 1.723 -0.763 1.00 95.31 87 VAL A C 1
ATOM 691 O O . VAL A 1 87 ? -0.802 2.341 -1.818 1.00 95.31 87 VAL A O 1
ATOM 694 N N . ALA A 1 88 ? -0.108 0.708 -0.455 1.00 94.88 88 ALA A N 1
ATOM 695 C CA . ALA A 1 88 ? 0.941 0.230 -1.340 1.00 94.88 88 ALA A CA 1
ATOM 696 C C . ALA A 1 88 ? 0.365 -0.373 -2.622 1.00 94.88 88 ALA A C 1
ATOM 698 O O . ALA A 1 88 ? 0.871 -0.098 -3.705 1.00 94.88 88 ALA A O 1
ATOM 699 N N . HIS A 1 89 ? -0.730 -1.131 -2.523 1.00 93.12 89 HIS A N 1
ATOM 700 C CA . HIS A 1 89 ? -1.406 -1.670 -3.697 1.00 93.12 89 HIS A CA 1
ATOM 701 C C . HIS A 1 89 ? -1.948 -0.554 -4.592 1.00 93.12 89 HIS A C 1
ATOM 703 O O . HIS A 1 89 ? -1.806 -0.630 -5.811 1.00 93.12 89 HIS A O 1
ATOM 709 N N . ARG A 1 90 ? -2.516 0.509 -4.008 1.00 93.62 90 ARG A N 1
ATOM 710 C CA . ARG A 1 90 ? -2.907 1.704 -4.769 1.00 93.62 90 ARG A CA 1
ATOM 711 C C . ARG A 1 90 ? -1.711 2.304 -5.490 1.00 93.62 90 ARG A C 1
ATOM 713 O O . ARG A 1 90 ? -1.779 2.543 -6.690 1.00 93.62 90 ARG A O 1
ATOM 720 N N . TYR A 1 91 ? -0.630 2.515 -4.752 1.00 94.44 91 TYR A N 1
ATOM 721 C CA . TYR A 1 91 ? 0.572 3.136 -5.276 1.00 94.44 91 TYR A CA 1
ATOM 722 C C . TYR A 1 91 ? 1.172 2.334 -6.437 1.00 94.44 91 TYR A C 1
ATOM 724 O O . TYR A 1 91 ? 1.502 2.929 -7.452 1.00 94.44 91 TYR A O 1
ATOM 732 N N . ILE A 1 92 ? 1.248 1.005 -6.323 1.00 92.62 92 ILE A N 1
ATOM 733 C CA . ILE A 1 92 ? 1.723 0.096 -7.381 1.00 92.62 92 ILE A CA 1
ATOM 734 C C . ILE A 1 92 ? 0.851 0.182 -8.638 1.00 92.62 92 ILE A C 1
ATOM 736 O O . ILE A 1 92 ? 1.368 0.220 -9.750 1.00 92.62 92 ILE A O 1
ATOM 740 N N . VAL A 1 93 ? -0.474 0.229 -8.485 1.00 89.94 93 VAL A N 1
ATOM 741 C CA . VAL A 1 93 ? -1.375 0.340 -9.643 1.00 89.94 93 VAL A CA 1
ATOM 742 C C . VAL A 1 93 ? -1.247 1.720 -10.308 1.00 89.94 93 VAL A C 1
ATOM 744 O O . VAL A 1 93 ? -1.317 1.816 -11.530 1.00 89.94 93 VAL A O 1
ATOM 747 N N . GLU A 1 94 ? -1.025 2.785 -9.531 1.00 90.38 94 GLU A N 1
ATOM 748 C CA . GLU A 1 94 ? -0.760 4.137 -10.051 1.00 90.38 94 GLU A CA 1
ATOM 749 C C . GLU A 1 94 ? 0.638 4.259 -10.694 1.00 90.38 94 GLU A C 1
ATOM 751 O O . GLU A 1 94 ? 0.812 4.985 -11.673 1.00 90.38 94 GLU A O 1
ATOM 756 N N . HIS A 1 95 ? 1.628 3.536 -10.165 1.00 88.56 95 HIS A N 1
ATOM 757 C CA . HIS A 1 95 ? 3.035 3.589 -10.553 1.00 88.56 95 HIS A CA 1
ATOM 758 C C . HIS A 1 95 ? 3.474 2.185 -10.985 1.00 88.56 95 HIS A C 1
ATOM 760 O O . HIS A 1 95 ? 3.972 1.393 -10.186 1.00 88.56 95 HIS A O 1
ATOM 766 N N . MET A 1 96 ? 3.297 1.874 -12.274 1.00 84.25 96 MET A N 1
ATOM 767 C CA . MET A 1 96 ? 3.546 0.551 -12.882 1.00 84.25 96 MET A CA 1
ATOM 768 C C . MET A 1 96 ? 5.019 0.078 -12.853 1.00 84.25 96 MET A C 1
ATOM 770 O O . MET A 1 96 ? 5.394 -0.853 -13.561 1.00 84.25 96 MET A O 1
ATOM 774 N N . ASN A 1 97 ? 5.877 0.733 -12.074 1.00 92.19 97 ASN A N 1
ATOM 775 C CA . ASN A 1 97 ? 7.281 0.404 -11.854 1.00 92.19 97 ASN A CA 1
ATOM 776 C C . ASN A 1 97 ? 7.538 -0.195 -10.464 1.00 92.19 97 ASN A C 1
ATOM 778 O O . ASN A 1 97 ? 8.688 -0.249 -10.030 1.00 92.19 97 ASN A O 1
ATOM 782 N N . TYR A 1 98 ? 6.496 -0.639 -9.765 1.00 94.81 98 TYR A N 1
ATOM 783 C CA . TYR A 1 98 ? 6.595 -1.339 -8.487 1.00 94.81 98 TYR A CA 1
ATOM 784 C C . TYR A 1 98 ? 5.849 -2.671 -8.554 1.00 94.81 98 TYR A C 1
ATOM 786 O O . TYR A 1 98 ? 4.876 -2.813 -9.288 1.00 94.81 98 TYR A O 1
ATOM 794 N N . GLU A 1 99 ? 6.276 -3.644 -7.759 1.00 93.50 99 GLU A N 1
ATOM 795 C CA . GLU A 1 99 ? 5.582 -4.923 -7.613 1.00 93.50 99 GLU A CA 1
ATOM 796 C C . GLU A 1 99 ? 5.760 -5.485 -6.202 1.00 93.50 99 GLU A C 1
ATOM 798 O O . GLU A 1 99 ? 6.755 -5.211 -5.528 1.00 93.50 99 GLU A O 1
ATOM 803 N N . PHE A 1 100 ? 4.799 -6.290 -5.756 1.00 91.81 100 PHE A N 1
ATOM 804 C CA . PHE A 1 100 ? 4.973 -7.115 -4.564 1.00 91.81 100 PHE A CA 1
ATOM 805 C C . PHE A 1 100 ? 5.778 -8.375 -4.893 1.00 91.81 100 PHE A C 1
ATOM 807 O O . PHE A 1 100 ? 5.650 -8.928 -5.986 1.00 91.81 100 PHE A O 1
ATOM 814 N N . SER A 1 101 ? 6.537 -8.885 -3.921 1.00 89.81 101 SER A N 1
ATOM 815 C CA . SER A 1 101 ? 7.005 -10.272 -3.970 1.00 89.81 101 SER A CA 1
ATOM 816 C C . SER A 1 101 ? 5.828 -11.255 -3.906 1.00 89.81 101 SER A C 1
ATOM 818 O O . SER A 1 101 ? 4.738 -10.919 -3.445 1.00 89.81 101 SER A O 1
ATOM 820 N N . ASN A 1 102 ? 6.044 -12.498 -4.344 1.00 84.19 102 ASN A N 1
ATOM 821 C CA . ASN A 1 102 ? 4.995 -13.528 -4.421 1.00 84.19 102 ASN A CA 1
ATOM 822 C C . ASN A 1 102 ? 4.325 -13.853 -3.073 1.00 84.19 102 ASN A C 1
ATOM 824 O O . ASN A 1 102 ? 3.181 -14.298 -3.031 1.00 84.19 102 ASN A O 1
ATOM 828 N N . ASP A 1 103 ? 5.053 -13.675 -1.977 1.00 84.94 103 ASP A N 1
ATOM 829 C CA . ASP A 1 103 ? 4.596 -13.861 -0.597 1.00 84.94 103 ASP A CA 1
ATOM 830 C C . ASP A 1 103 ? 4.099 -12.555 0.050 1.00 84.94 103 ASP A C 1
ATOM 832 O O . ASP A 1 103 ? 3.764 -12.537 1.235 1.00 84.94 103 ASP A O 1
ATOM 836 N N . TYR A 1 104 ? 4.078 -11.467 -0.726 1.00 86.56 104 TYR A N 1
ATOM 837 C CA . TYR A 1 104 ? 3.746 -10.107 -0.325 1.00 86.56 104 TYR A CA 1
ATOM 838 C C . TYR A 1 104 ? 4.615 -9.538 0.799 1.00 86.56 104 TYR A C 1
ATOM 840 O O . TYR A 1 104 ? 4.273 -8.484 1.319 1.00 86.56 104 TYR A O 1
ATOM 848 N N . SER A 1 105 ? 5.738 -10.163 1.170 1.00 88.06 105 SER A N 1
ATOM 849 C CA . SER A 1 105 ? 6.606 -9.703 2.269 1.00 88.06 105 SER A CA 1
ATOM 850 C C . SER A 1 105 ? 7.436 -8.468 1.928 1.00 88.06 105 SER A C 1
ATOM 852 O O . SER A 1 105 ? 7.845 -7.718 2.817 1.00 88.06 105 SER A O 1
ATOM 854 N N . THR A 1 106 ? 7.645 -8.210 0.638 1.00 92.31 106 THR A N 1
ATOM 855 C CA . THR A 1 106 ? 8.453 -7.092 0.153 1.00 92.31 106 THR A CA 1
ATOM 856 C C . THR A 1 106 ? 7.792 -6.389 -1.029 1.00 92.31 106 THR A C 1
ATOM 858 O O . THR A 1 106 ? 6.949 -6.956 -1.726 1.00 92.31 106 THR A O 1
ATOM 861 N N . ILE A 1 107 ? 8.184 -5.134 -1.254 1.00 94.38 107 ILE A N 1
ATOM 862 C CA . ILE A 1 107 ? 7.895 -4.393 -2.488 1.00 94.38 107 ILE A CA 1
ATOM 863 C C . ILE A 1 107 ? 9.208 -4.130 -3.205 1.00 94.38 107 ILE A C 1
ATOM 865 O O . ILE A 1 107 ? 10.161 -3.675 -2.577 1.00 94.38 107 ILE A O 1
ATOM 869 N N . ARG A 1 108 ? 9.251 -4.365 -4.513 1.00 95.62 108 ARG A N 1
ATOM 870 C CA . ARG A 1 108 ? 10.394 -4.068 -5.377 1.00 95.62 108 ARG A CA 1
ATOM 871 C C . ARG A 1 108 ? 10.068 -2.884 -6.277 1.00 95.62 108 ARG A C 1
ATOM 873 O O . ARG A 1 108 ? 8.985 -2.841 -6.854 1.00 95.62 108 ARG A O 1
ATOM 880 N N . ARG A 1 109 ? 11.010 -1.949 -6.435 1.00 95.50 109 ARG A N 1
ATOM 881 C CA . ARG A 1 109 ? 10.962 -0.934 -7.499 1.00 95.50 109 ARG A CA 1
ATOM 882 C C . ARG A 1 109 ? 11.733 -1.458 -8.707 1.00 95.50 109 ARG A C 1
ATOM 884 O O . ARG A 1 109 ? 12.922 -1.749 -8.602 1.00 95.50 109 ARG A O 1
ATOM 891 N N . ILE A 1 110 ? 11.062 -1.598 -9.840 1.00 93.38 110 ILE A N 1
ATOM 892 C CA . ILE A 1 110 ? 11.595 -2.232 -11.047 1.00 93.38 110 ILE A CA 1
ATOM 893 C C . ILE A 1 110 ? 12.502 -1.264 -11.824 1.00 93.38 110 ILE A C 1
ATOM 895 O O . ILE A 1 110 ? 13.609 -1.654 -12.188 1.00 93.38 110 ILE A O 1
ATOM 899 N N . PHE A 1 111 ? 12.061 -0.019 -12.045 1.00 82.12 111 PHE A N 1
ATOM 900 C CA . PHE A 1 111 ? 12.778 1.015 -12.811 1.00 82.12 111 PHE A CA 1
ATOM 901 C C . PHE A 1 111 ? 12.555 2.439 -12.270 1.00 82.12 111 PHE A C 1
ATOM 903 O O . PHE A 1 111 ? 11.632 2.674 -11.446 1.00 82.12 111 PHE A O 1
#

Secondary structure (DSSP, 8-state):
-------------------GGGGT--TT--HHHHHHHHHHHHHHH-HHHHHHHHHHHHHHHHHPPTT-EEEGGGT--THHHHHHHHHHHHHHHHSTTEEE-TTSSEEEE--

pLDDT: mean 84.55, std 16.44, range [41.41, 96.5]